Protein AF-A0A5B6VA04-F1 (afdb_monomer)

Foldseek 3Di:
DCVVCVVPDDDPCSVVVVVVVLVPDPVSVVPDDDPDDPPDDPPPDPPQQEWEWEFDPDPQGWIWIDRPPDDIDTDRDHPPDALVNVVVCCCVPPCVVPNDTPYYHYDPPPSVVD

Radius of gyration: 24.31 Å; Cα contacts (8 Å, |Δi|>4): 104; chains: 1; bounding box: 50×26×63 Å

Nearest PDB structures (foldseek):
  1j9o-assembly1_A  TM=3.229E-01  e=7.068E+00  Homo sapiens

Secondary structure (DSSP, 8-state):
-HHHHTTT---TTHHHHHHHHHHH-HHHHHHS---PPPPP-------TTEEEEEE--STT-EEEEEETTTEEEEEE--TT--HHHHHHHHIIIIIHHH---SEEEE-S-GGG--

Mean predicted aligned error: 13.55 Å

Organism: NCBI:txid47621

Solvent-accessible surface area (backbone atoms only — not comparable to full-atom values): 7295 Å² total; per-residue (Å²): 105,70,84,61,47,59,75,84,51,87,63,92,61,49,71,56,56,51,50,52,50,48,71,69,31,66,68,52,60,73,69,52,78,81,84,67,76,75,80,67,87,77,78,70,74,90,61,95,50,46,34,37,43,43,78,44,92,49,104,63,40,34,36,38,44,30,44,85,84,85,53,73,48,79,44,82,38,66,93,82,61,51,71,67,59,52,52,52,49,45,44,66,62,43,34,68,75,74,44,83,68,86,42,78,48,66,61,90,50,68,88,78,72,115

pLDDT: mean 77.63, std 12.72, range [47.34, 95.06]

Sequence (114 aa):
MYNDLKQLYWWSSMKRDISECVSKCLICQQVKDEHQVPSGLVEIGQSYDEFRICVTPDYEKKILFGLLTKSTHFIPVCTDYSLDRLVELYIAEIVRLHGVPVSVISDRDLRFTS

Structure (mmCIF, N/CA/C/O backbone):
data_AF-A0A5B6VA04-F1
#
_entry.id   AF-A0A5B6VA04-F1
#
loop_
_atom_site.group_PDB
_atom_site.id
_atom_site.type_symbol
_atom_site.label_atom_id
_atom_site.label_alt_id
_atom_site.label_comp_id
_atom_site.label_asym_id
_atom_site.label_entity_id
_atom_site.label_seq_id
_atom_site.pdbx_PDB_ins_code
_atom_site.Cartn_x
_atom_site.Cartn_y
_atom_site.Cartn_z
_atom_site.occupancy
_atom_site.B_iso_or_equiv
_atom_site.auth_seq_id
_atom_site.auth_comp_id
_atom_site.auth_asym_id
_atom_site.auth_atom_id
_atom_site.pdbx_PDB_model_num
ATOM 1 N N . MET A 1 1 ? 19.092 6.965 -26.742 1.00 83.19 1 MET A N 1
ATOM 2 C CA . MET A 1 1 ? 19.702 5.952 -27.635 1.00 83.19 1 MET A CA 1
ATOM 3 C C . MET A 1 1 ? 19.501 6.261 -29.120 1.00 83.19 1 MET A C 1
ATOM 5 O O . MET A 1 1 ? 20.472 6.618 -29.766 1.00 83.19 1 MET A O 1
ATOM 9 N N . TYR A 1 2 ? 18.284 6.202 -29.690 1.00 89.38 2 TYR A N 1
ATOM 10 C CA . TYR A 1 2 ? 18.090 6.551 -31.118 1.00 89.38 2 TYR A CA 1
ATOM 11 C C . TYR A 1 2 ? 18.502 7.994 -31.446 1.00 89.38 2 TYR A C 1
ATOM 13 O O . TYR A 1 2 ? 19.171 8.238 -32.445 1.00 89.38 2 TYR A O 1
ATOM 21 N N . ASN A 1 3 ? 18.126 8.949 -30.590 1.00 89.50 3 ASN A N 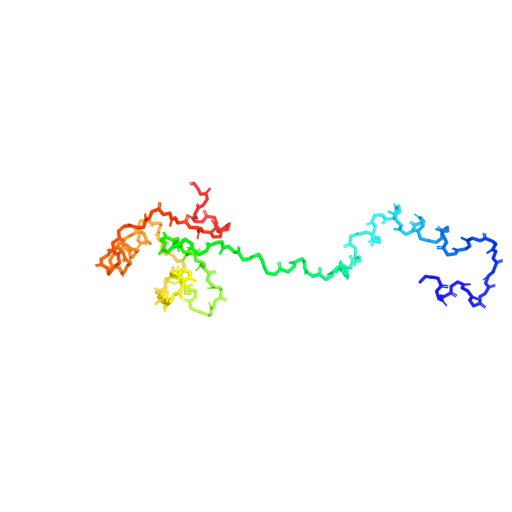1
ATOM 22 C CA . ASN A 1 3 ? 18.443 10.364 -30.798 1.00 89.50 3 ASN A CA 1
ATOM 23 C C . ASN A 1 3 ? 19.940 10.691 -30.705 1.00 89.50 3 ASN A C 1
ATOM 25 O O . ASN A 1 3 ? 20.351 11.701 -31.272 1.00 89.50 3 ASN A O 1
ATOM 29 N N . ASP A 1 4 ? 20.721 9.837 -30.047 1.00 92.12 4 ASP A N 1
ATOM 30 C CA . ASP A 1 4 ? 22.166 10.010 -29.883 1.00 92.12 4 ASP A CA 1
ATOM 31 C C . ASP A 1 4 ? 22.895 9.374 -31.072 1.00 92.12 4 ASP A C 1
ATOM 33 O O . ASP A 1 4 ? 23.707 10.012 -31.733 1.00 92.12 4 ASP A O 1
ATOM 37 N N . LEU A 1 5 ? 22.516 8.140 -31.430 1.00 91.88 5 LEU A N 1
ATOM 38 C CA . LEU A 1 5 ? 23.133 7.393 -32.529 1.00 91.88 5 LEU A CA 1
ATOM 39 C C . LEU A 1 5 ? 22.845 8.001 -33.907 1.00 91.88 5 LEU A C 1
ATOM 41 O O . LEU A 1 5 ? 23.724 7.986 -34.766 1.00 91.88 5 LEU A O 1
ATOM 45 N N . LYS A 1 6 ? 21.660 8.600 -34.111 1.00 93.25 6 LYS A N 1
ATOM 46 C CA . LYS A 1 6 ? 21.289 9.226 -35.396 1.00 93.25 6 LYS A CA 1
ATOM 47 C C . LYS A 1 6 ? 22.173 10.413 -35.795 1.00 93.25 6 LYS A C 1
ATOM 49 O O . LYS A 1 6 ? 22.077 10.864 -36.929 1.00 93.25 6 LYS A O 1
ATOM 54 N N . GLN A 1 7 ? 22.954 10.966 -34.863 1.00 94.00 7 GLN A N 1
ATOM 55 C CA . GLN A 1 7 ? 23.837 12.104 -35.136 1.00 94.00 7 GLN A CA 1
ATOM 56 C C . GLN A 1 7 ? 25.102 11.683 -35.891 1.00 94.00 7 GLN A C 1
ATOM 58 O O . GLN A 1 7 ? 25.686 12.499 -36.593 1.00 94.00 7 GLN A O 1
ATOM 63 N N . LEU A 1 8 ? 25.516 10.420 -35.745 1.00 94.88 8 LEU A N 1
ATOM 64 C CA . LEU A 1 8 ? 26.790 9.911 -36.258 1.00 94.88 8 LEU A CA 1
ATOM 65 C C . LEU A 1 8 ? 26.620 8.730 -37.220 1.00 94.88 8 LEU A C 1
ATOM 67 O O . LEU A 1 8 ? 27.493 8.490 -38.049 1.00 9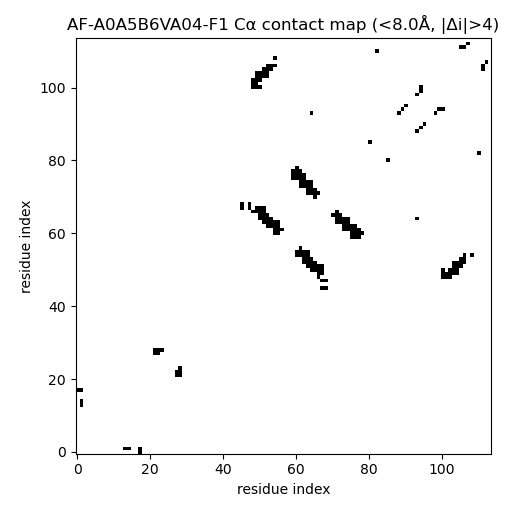4.88 8 LEU A O 1
ATOM 71 N N . TYR A 1 9 ? 25.509 7.996 -37.127 1.00 91.62 9 TYR A N 1
ATOM 72 C CA . TYR A 1 9 ? 25.292 6.758 -37.869 1.00 91.62 9 TYR A CA 1
ATOM 73 C C . TYR A 1 9 ? 23.924 6.731 -38.549 1.00 91.62 9 TYR A C 1
ATOM 75 O O . TYR A 1 9 ? 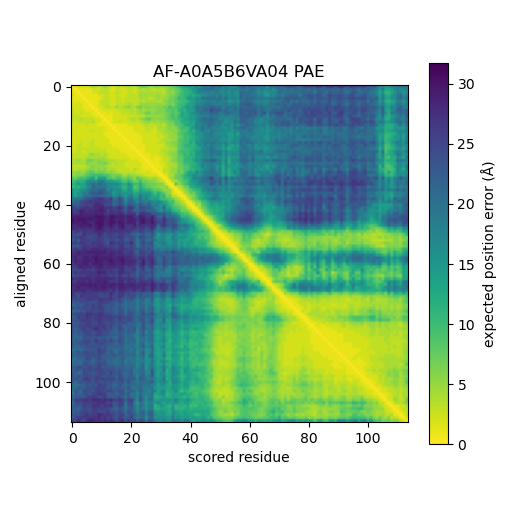22.942 7.290 -38.054 1.00 91.62 9 TYR A O 1
ATOM 83 N N . TRP A 1 10 ? 23.854 6.024 -39.679 1.00 93.75 10 TRP A N 1
ATOM 84 C CA . TRP A 1 10 ? 22.609 5.761 -40.391 1.00 93.75 10 TRP A CA 1
ATOM 85 C C . TRP A 1 10 ? 22.649 4.402 -41.096 1.00 93.75 10 TRP A C 1
ATOM 87 O O . TRP A 1 10 ? 23.623 4.081 -41.775 1.00 93.75 10 TRP A O 1
ATOM 97 N N . TRP A 1 11 ? 21.577 3.618 -40.951 1.00 95.06 11 TRP A N 1
ATOM 98 C CA . TRP A 1 11 ? 21.341 2.386 -41.708 1.00 95.06 11 TRP A CA 1
ATOM 99 C C . TRP A 1 11 ? 19.841 2.064 -41.798 1.00 95.06 11 TRP A C 1
ATOM 101 O O . TRP A 1 11 ? 19.013 2.617 -41.062 1.00 95.06 11 TRP A O 1
ATOM 111 N N . SER A 1 12 ? 19.475 1.150 -42.702 1.00 94.81 12 SER A N 1
ATOM 112 C CA . SER A 1 12 ? 18.090 0.700 -42.873 1.00 94.81 12 SER A CA 1
ATOM 113 C C . SER A 1 12 ? 17.573 0.013 -41.608 1.00 94.81 12 SER A C 1
ATOM 115 O O . SER A 1 12 ? 18.205 -0.917 -41.122 1.00 94.81 12 SER A O 1
ATOM 117 N N . SER A 1 13 ? 16.399 0.413 -41.116 1.00 93.25 13 SER A N 1
ATOM 118 C CA . SER A 1 13 ? 15.763 -0.151 -39.909 1.00 93.25 13 SER A CA 1
ATOM 119 C C . SER A 1 13 ? 16.449 0.160 -38.569 1.00 93.25 13 SER A C 1
ATOM 121 O O . SER A 1 13 ? 16.065 -0.413 -37.553 1.00 93.25 13 SER A O 1
ATOM 123 N N . MET A 1 14 ? 17.340 1.159 -38.508 1.00 94.62 14 MET A N 1
ATOM 124 C CA . MET A 1 14 ? 18.035 1.580 -37.278 1.00 94.62 14 MET A CA 1
ATOM 125 C C . MET A 1 14 ? 17.123 1.753 -36.052 1.00 94.62 14 MET A C 1
ATOM 127 O O . MET A 1 14 ? 17.456 1.298 -34.960 1.00 94.62 14 MET A O 1
ATOM 131 N N . LYS A 1 15 ? 15.945 2.375 -36.209 1.00 93.62 15 LYS A N 1
ATOM 132 C CA . LYS A 1 15 ? 14.972 2.519 -35.107 1.00 93.62 15 LYS A CA 1
ATOM 133 C C . LYS A 1 15 ? 14.524 1.171 -34.541 1.00 93.62 15 LYS A C 1
ATOM 135 O O . LYS A 1 15 ? 14.420 1.030 -33.326 1.00 93.62 15 LYS A O 1
ATOM 140 N N . ARG A 1 16 ? 14.238 0.211 -35.423 1.00 94.19 16 ARG A N 1
ATOM 141 C CA . ARG A 1 16 ? 13.742 -1.117 -35.061 1.00 94.19 16 ARG A CA 1
ATOM 142 C C . ARG A 1 16 ? 14.830 -1.907 -34.347 1.00 94.19 16 ARG A C 1
ATOM 144 O O . ARG A 1 16 ? 14.571 -2.420 -33.269 1.00 94.19 16 ARG A O 1
ATOM 151 N N . ASP A 1 17 ? 16.040 -1.919 -34.893 1.00 94.00 17 ASP A N 1
ATOM 152 C CA . ASP A 1 17 ? 17.154 -2.683 -34.323 1.00 94.00 17 ASP A CA 1
ATOM 153 C C . ASP A 1 17 ? 17.560 -2.124 -32.945 1.00 94.00 17 ASP A C 1
ATOM 155 O O . ASP A 1 17 ? 17.812 -2.872 -32.001 1.00 94.00 17 ASP A O 1
ATOM 159 N N . ILE A 1 18 ? 17.530 -0.794 -32.785 1.00 93.12 18 ILE A N 1
ATOM 160 C CA . ILE A 1 18 ? 17.720 -0.138 -31.483 1.00 93.12 18 ILE A CA 1
ATOM 161 C C . ILE A 1 18 ? 16.606 -0.522 -30.506 1.00 93.12 18 ILE A C 1
ATOM 163 O O . ILE A 1 18 ? 16.895 -0.841 -29.354 1.00 93.12 18 ILE A O 1
ATOM 167 N N . SER A 1 19 ? 15.345 -0.503 -30.944 1.00 91.00 19 SER A N 1
ATOM 168 C CA . SER A 1 19 ? 14.212 -0.913 -30.109 1.00 91.00 19 SER A CA 1
ATOM 169 C C . SER A 1 19 ? 14.337 -2.370 -29.665 1.00 91.00 19 SER A C 1
ATOM 171 O O . SER A 1 19 ? 14.104 -2.676 -28.499 1.00 91.00 19 SER A O 1
ATOM 173 N N . GLU A 1 20 ? 14.744 -3.262 -30.568 1.00 94.12 20 GLU A N 1
ATOM 174 C CA . GLU A 1 20 ? 14.949 -4.679 -30.278 1.00 94.12 20 GLU A CA 1
ATOM 175 C C . GLU A 1 20 ? 16.101 -4.889 -29.286 1.00 94.12 20 GLU A C 1
ATOM 177 O O . GLU A 1 20 ? 15.955 -5.629 -28.314 1.00 94.12 20 GLU A O 1
ATOM 182 N N . CYS A 1 21 ? 17.216 -4.177 -29.457 1.00 91.25 21 CYS A N 1
ATOM 183 C CA . CYS A 1 21 ? 18.337 -4.209 -28.520 1.00 91.25 21 CYS A CA 1
ATOM 184 C C . CYS A 1 21 ? 17.917 -3.755 -27.110 1.00 91.25 21 CYS A C 1
ATOM 186 O O . CYS A 1 21 ? 18.163 -4.452 -26.125 1.00 91.25 21 CYS A O 1
ATOM 188 N N . VAL A 1 22 ? 17.195 -2.634 -27.011 1.00 90.00 22 VAL A N 1
ATOM 189 C CA . VAL A 1 22 ? 16.663 -2.127 -25.735 1.00 90.00 22 VAL A CA 1
ATOM 190 C C . VAL A 1 22 ? 15.651 -3.099 -25.118 1.00 90.00 22 VAL A C 1
ATOM 192 O O . VAL A 1 22 ? 15.626 -3.252 -23.897 1.00 90.00 22 VAL A O 1
ATOM 195 N N . SER A 1 23 ? 14.842 -3.780 -25.937 1.00 89.56 23 SER A N 1
ATOM 196 C CA . SER A 1 23 ? 13.861 -4.769 -25.465 1.00 89.56 23 SER A CA 1
ATOM 197 C C . SER A 1 23 ? 14.512 -5.993 -24.812 1.00 89.56 23 SER A C 1
ATOM 199 O O . SER A 1 23 ? 13.975 -6.533 -23.852 1.00 89.56 23 SER A O 1
ATOM 201 N N . LYS A 1 24 ? 15.698 -6.396 -25.287 1.00 93.69 24 LYS A N 1
ATOM 202 C CA . LYS A 1 24 ? 16.441 -7.563 -24.781 1.00 93.69 24 LYS A CA 1
ATOM 203 C C . LYS A 1 24 ? 17.398 -7.226 -23.632 1.00 93.69 24 LYS A C 1
ATOM 205 O O . LYS A 1 24 ? 17.929 -8.129 -22.993 1.00 93.69 24 LYS A O 1
ATOM 210 N N . CYS A 1 25 ? 17.652 -5.945 -23.366 1.00 91.12 25 CYS A N 1
ATOM 211 C CA . CYS A 1 25 ? 18.580 -5.517 -22.324 1.00 91.12 25 CYS A CA 1
ATOM 212 C C . CYS A 1 25 ? 17.906 -5.492 -20.943 1.00 91.12 25 CYS A C 1
ATOM 214 O O . CYS A 1 25 ? 17.074 -4.627 -20.676 1.00 91.12 25 CYS A O 1
ATOM 216 N N . LEU A 1 26 ? 18.321 -6.387 -20.037 1.00 89.44 26 LEU A N 1
ATOM 217 C CA . LEU A 1 26 ? 17.781 -6.490 -18.671 1.00 89.44 26 LEU A CA 1
ATOM 218 C C . LEU A 1 26 ? 17.882 -5.178 -17.883 1.00 89.44 26 LEU A C 1
ATOM 220 O O . LEU A 1 26 ? 16.912 -4.764 -17.258 1.00 89.44 26 LEU A O 1
ATOM 224 N N . ILE A 1 27 ? 19.024 -4.491 -17.961 1.00 90.50 27 ILE A N 1
ATOM 225 C CA . ILE A 1 27 ? 19.238 -3.215 -17.261 1.00 90.50 27 ILE A CA 1
ATOM 226 C C . ILE A 1 27 ? 18.268 -2.156 -17.798 1.00 90.50 27 ILE A C 1
ATOM 228 O O . ILE A 1 27 ? 17.654 -1.424 -17.029 1.00 90.50 27 ILE A O 1
ATOM 232 N N . CYS A 1 28 ? 18.074 -2.101 -19.120 1.00 87.06 28 CYS A N 1
ATOM 233 C CA . CYS A 1 28 ? 17.121 -1.172 -19.716 1.00 87.06 28 CYS A CA 1
ATOM 234 C C . CYS A 1 28 ? 15.676 -1.489 -19.326 1.00 87.06 28 CYS A C 1
ATOM 236 O O . CYS A 1 28 ? 14.909 -0.551 -19.160 1.00 87.06 28 CYS A O 1
ATOM 238 N N . GLN A 1 29 ? 15.302 -2.763 -19.192 1.00 86.44 29 GLN A N 1
ATOM 239 C CA . GLN A 1 29 ? 13.951 -3.150 -18.772 1.00 86.44 29 GLN A CA 1
ATOM 240 C C . GLN A 1 29 ? 13.693 -2.863 -17.288 1.00 86.44 29 GLN A C 1
ATOM 242 O O . GLN A 1 29 ? 12.586 -2.490 -16.934 1.00 86.44 29 GLN A O 1
ATOM 247 N N . GLN A 1 30 ? 14.706 -3.000 -16.429 1.00 84.56 30 GLN A N 1
ATOM 248 C CA . GLN A 1 30 ? 14.574 -2.744 -14.990 1.00 84.56 30 GLN A CA 1
ATOM 249 C C . GLN A 1 30 ? 14.571 -1.254 -14.636 1.00 84.56 30 GLN A C 1
ATOM 251 O O . GLN A 1 30 ? 13.912 -0.858 -13.683 1.00 84.56 30 GLN A O 1
ATOM 256 N N . VAL A 1 31 ? 15.336 -0.438 -15.370 1.00 84.00 31 VAL A N 1
ATOM 257 C CA . VAL A 1 31 ? 15.527 0.991 -15.061 1.00 84.00 31 VAL A CA 1
ATOM 258 C C . VAL A 1 31 ? 14.549 1.887 -15.825 1.00 84.00 31 VAL A C 1
ATOM 260 O O . VAL A 1 31 ? 14.356 3.041 -15.456 1.00 84.00 31 VAL A O 1
ATOM 263 N N . LYS A 1 32 ? 13.938 1.405 -16.914 1.00 78.06 32 LYS A N 1
ATOM 264 C CA . LYS A 1 32 ? 12.925 2.194 -17.620 1.00 78.06 32 LYS A CA 1
ATOM 265 C C . LYS A 1 32 ? 11.633 2.214 -16.819 1.00 78.06 32 LYS A C 1
ATOM 267 O O . LYS A 1 32 ? 10.972 1.190 -16.700 1.00 78.06 32 LYS A O 1
ATOM 272 N N . ASP A 1 33 ? 11.243 3.408 -16.393 1.00 68.50 33 ASP A N 1
ATOM 273 C CA . ASP A 1 33 ? 9.913 3.644 -15.850 1.00 68.50 33 ASP A CA 1
ATOM 274 C C . ASP A 1 33 ? 8.837 3.316 -16.891 1.00 68.50 33 ASP A C 1
ATOM 276 O O . ASP A 1 33 ? 8.964 3.606 -18.093 1.00 68.50 33 ASP A O 1
ATOM 280 N N . GLU A 1 34 ? 7.758 2.704 -16.420 1.00 69.94 34 GLU A N 1
ATOM 281 C CA . GLU A 1 34 ? 6.599 2.408 -17.240 1.00 69.94 34 GLU A CA 1
ATOM 282 C C . GLU A 1 34 ? 5.870 3.720 -17.561 1.00 69.94 34 GLU A C 1
ATOM 284 O O . GLU A 1 34 ? 5.283 4.362 -16.698 1.00 69.94 34 GLU A O 1
ATOM 289 N N . HIS A 1 35 ? 5.917 4.142 -18.826 1.00 69.31 35 HIS A N 1
ATOM 290 C CA . HIS A 1 35 ? 5.207 5.337 -19.306 1.00 69.31 35 HIS A CA 1
ATOM 291 C C . HIS A 1 35 ? 3.766 5.015 -19.739 1.00 69.31 35 HIS A C 1
ATOM 293 O O . HIS A 1 35 ? 3.158 5.777 -20.494 1.00 69.31 35 HIS A O 1
ATOM 299 N N . GLN A 1 36 ? 3.234 3.860 -19.330 1.00 66.31 36 GLN A N 1
ATOM 300 C CA . GLN A 1 36 ? 1.838 3.530 -19.582 1.00 66.31 36 GLN A CA 1
ATOM 301 C C . GLN A 1 36 ? 0.963 4.467 -18.755 1.00 66.31 36 GLN A C 1
ATOM 303 O O . GLN A 1 36 ? 1.221 4.714 -17.578 1.00 66.31 36 GLN A O 1
ATOM 308 N N . VAL A 1 37 ? -0.087 4.994 -19.381 1.00 69.56 37 VAL A N 1
ATOM 309 C CA . VAL A 1 37 ? -1.139 5.683 -18.636 1.00 69.56 37 VAL A CA 1
ATOM 310 C C . VAL A 1 37 ? -1.739 4.647 -17.685 1.00 69.56 37 VAL A C 1
ATOM 312 O O . VAL A 1 37 ? -2.067 3.552 -18.154 1.00 69.56 37 VAL A O 1
ATOM 315 N N . PRO A 1 38 ? -1.875 4.946 -16.379 1.00 66.38 38 PRO A N 1
ATOM 316 C CA . PRO A 1 38 ? -2.533 4.039 -15.454 1.00 66.38 38 PRO A CA 1
ATOM 317 C C . PRO A 1 38 ? -3.861 3.605 -16.063 1.00 66.38 38 PRO A C 1
ATOM 319 O O . PRO A 1 38 ? -4.662 4.450 -16.475 1.00 66.38 38 PRO A O 1
ATOM 322 N N . SER A 1 39 ? -4.069 2.292 -16.168 1.00 64.19 39 SER A N 1
ATOM 323 C CA . SER A 1 39 ? -5.381 1.763 -16.537 1.00 64.19 39 SER A CA 1
ATOM 324 C C . SER A 1 39 ? -6.370 2.375 -15.553 1.00 64.19 39 SER A C 1
ATOM 326 O O . SER A 1 39 ? -6.131 2.303 -14.349 1.00 64.19 39 SER A O 1
ATOM 328 N N . GLY A 1 40 ? -7.358 3.105 -16.076 1.00 63.41 40 GLY A N 1
ATOM 329 C CA . GLY A 1 40 ? -8.182 4.035 -15.307 1.00 63.41 40 GLY A CA 1
ATOM 330 C C . GLY A 1 40 ? -8.768 3.441 -14.024 1.00 63.41 40 GLY A C 1
ATOM 331 O O . GLY A 1 40 ? -8.790 2.229 -13.819 1.00 63.41 40 GLY A O 1
ATOM 332 N N . LEU A 1 41 ? -9.247 4.325 -13.150 1.00 67.31 41 LEU A N 1
ATOM 333 C CA . LEU A 1 41 ? -9.802 3.961 -11.851 1.00 67.31 41 LEU A CA 1
ATOM 334 C C . LEU A 1 41 ? -10.896 2.899 -12.044 1.00 67.31 41 LEU A C 1
ATOM 336 O O . LEU A 1 41 ? -11.908 3.158 -12.690 1.00 67.31 41 LEU A O 1
ATOM 340 N N . VAL A 1 42 ? -10.655 1.687 -11.536 1.00 58.62 42 VAL A N 1
ATOM 341 C CA . VAL A 1 42 ? -11.650 0.615 -11.573 1.00 58.62 42 VAL A CA 1
ATOM 342 C C . VAL A 1 42 ? -12.819 1.084 -10.721 1.00 58.62 42 VAL A C 1
ATOM 344 O O . VAL A 1 42 ? -12.671 1.244 -9.507 1.00 58.62 42 VAL A O 1
ATOM 347 N N . GLU A 1 43 ? -13.964 1.327 -11.356 1.00 55.72 43 GLU A N 1
ATOM 348 C CA . GLU A 1 43 ? -15.227 1.511 -10.653 1.00 55.72 43 GLU A CA 1
ATOM 349 C C . GLU A 1 43 ? -15.571 0.174 -9.998 1.00 55.72 43 GLU A C 1
ATOM 351 O O . GLU A 1 43 ? -16.176 -0.717 -10.593 1.00 55.72 43 GLU A O 1
ATOM 356 N N . ILE A 1 44 ? -15.088 0.002 -8.769 1.00 54.34 44 ILE A N 1
ATOM 357 C CA . ILE A 1 44 ? -15.526 -1.066 -7.883 1.00 54.34 44 ILE A CA 1
ATOM 358 C C . ILE A 1 44 ? -17.027 -0.841 -7.742 1.00 54.34 44 ILE A C 1
ATOM 360 O O . ILE A 1 44 ? -17.448 0.232 -7.300 1.00 54.34 44 ILE A O 1
ATOM 364 N N . GLY A 1 45 ? -17.818 -1.798 -8.232 1.00 47.34 45 GLY A N 1
ATOM 365 C CA . GLY A 1 45 ? -19.270 -1.719 -8.192 1.00 47.34 45 GLY A CA 1
ATOM 366 C C . GLY A 1 45 ? -19.709 -1.300 -6.795 1.00 47.34 45 GLY A C 1
ATOM 367 O O . GLY A 1 45 ? -19.169 -1.790 -5.807 1.00 47.34 45 GLY A O 1
ATOM 368 N N . GLN A 1 46 ? -20.634 -0.346 -6.725 1.00 47.44 46 GLN A N 1
ATOM 369 C CA . GLN A 1 46 ? -21.174 0.201 -5.484 1.00 47.44 46 GLN A CA 1
ATOM 370 C C . GLN A 1 46 ? -21.949 -0.886 -4.723 1.00 47.44 46 GLN A C 1
ATOM 372 O O . GLN A 1 46 ? -23.176 -0.902 -4.706 1.00 47.44 46 GLN A O 1
ATOM 377 N N . SER A 1 47 ? -21.233 -1.826 -4.115 1.00 51.03 47 SER A N 1
ATOM 378 C CA . SER A 1 47 ? -21.762 -2.700 -3.086 1.00 51.03 47 SER A CA 1
ATOM 379 C C . SER A 1 47 ? -21.780 -1.875 -1.807 1.00 51.03 47 SER A C 1
ATOM 381 O O . SER A 1 47 ? -20.739 -1.442 -1.312 1.00 51.03 47 SER A O 1
ATOM 383 N N . TYR A 1 48 ? -22.975 -1.571 -1.308 1.00 54.53 48 TYR A N 1
ATOM 384 C CA . TYR A 1 48 ? -23.174 -0.668 -0.173 1.00 54.53 48 TYR A CA 1
ATOM 385 C C . TYR A 1 48 ? -22.650 -1.218 1.173 1.00 54.53 48 TYR A C 1
ATOM 387 O O . TYR A 1 48 ? -22.747 -0.506 2.165 1.00 54.53 48 TYR A O 1
ATOM 395 N N . ASP A 1 49 ? -22.022 -2.403 1.190 1.00 59.16 49 ASP A N 1
ATOM 396 C CA . ASP A 1 49 ? -21.606 -3.129 2.403 1.00 59.16 49 ASP A CA 1
ATOM 397 C C . ASP A 1 49 ? -20.121 -3.570 2.416 1.00 59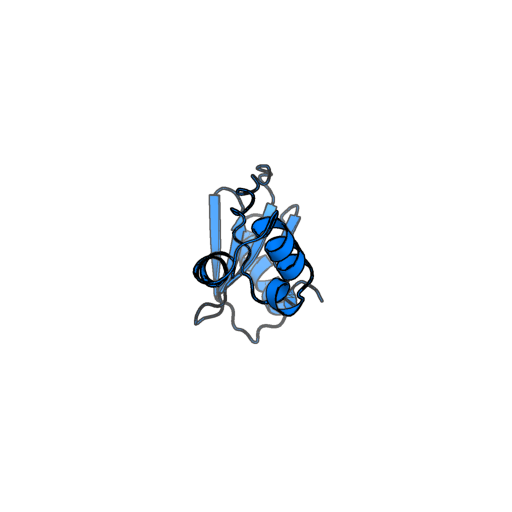.16 49 ASP A C 1
ATOM 399 O O . ASP A 1 49 ? -19.735 -4.467 3.173 1.00 59.16 49 ASP A O 1
ATOM 403 N N . GLU A 1 50 ? -19.262 -2.969 1.586 1.00 66.06 50 GLU A N 1
ATOM 404 C CA . GLU A 1 50 ? -17.815 -3.241 1.590 1.00 66.06 50 GLU A CA 1
ATOM 405 C C . GLU A 1 50 ? -17.049 -2.255 2.486 1.00 66.06 50 GLU A C 1
ATOM 407 O O . GLU A 1 50 ? -16.973 -1.051 2.208 1.00 66.06 50 GLU A O 1
ATOM 412 N N . PHE A 1 51 ? -16.432 -2.778 3.552 1.00 74.50 51 PHE A N 1
ATOM 413 C CA . PHE A 1 51 ? -15.535 -2.010 4.414 1.00 74.50 51 PHE A CA 1
ATOM 414 C C . PHE A 1 51 ? -14.084 -2.150 3.966 1.00 74.50 51 PHE A C 1
ATOM 416 O O . PHE A 1 51 ? -13.586 -3.250 3.737 1.00 74.50 51 PHE A O 1
ATOM 423 N N . ARG A 1 52 ? -13.372 -1.025 3.901 1.00 73.44 52 ARG A N 1
ATOM 424 C CA . ARG A 1 52 ? -11.932 -0.974 3.651 1.00 73.44 52 ARG A CA 1
ATOM 425 C C . ARG A 1 52 ? -11.170 -0.626 4.918 1.00 73.44 52 ARG A C 1
ATOM 427 O O . ARG A 1 52 ? -11.495 0.350 5.595 1.00 73.44 52 ARG A O 1
ATOM 434 N N . ILE A 1 53 ? -10.133 -1.408 5.191 1.00 75.81 53 ILE A N 1
ATOM 435 C CA . ILE A 1 53 ? -9.161 -1.153 6.252 1.00 75.81 53 ILE A CA 1
ATOM 436 C C . ILE A 1 53 ? -7.830 -0.843 5.580 1.00 75.81 53 ILE A C 1
ATOM 438 O O . ILE A 1 53 ? -7.329 -1.634 4.782 1.00 75.81 53 ILE A O 1
ATOM 442 N N . CYS A 1 54 ? -7.255 0.314 5.883 1.00 72.06 54 CYS A N 1
ATOM 443 C CA . CYS A 1 54 ? -5.940 0.693 5.377 1.00 72.06 54 CYS A CA 1
ATOM 444 C C . CYS A 1 54 ? -5.115 1.295 6.505 1.00 72.06 54 CYS A C 1
ATOM 446 O O . CYS A 1 54 ? -5.618 2.100 7.291 1.00 72.06 54 CYS A O 1
ATOM 448 N N . VAL A 1 55 ? -3.836 0.948 6.570 1.00 70.31 55 VAL A N 1
ATOM 449 C CA . VAL A 1 55 ? -2.910 1.593 7.504 1.00 70.31 55 VAL A CA 1
ATOM 450 C C . VAL A 1 55 ? -2.201 2.704 6.747 1.00 70.31 55 VAL A C 1
ATOM 452 O O . VAL A 1 55 ? -1.507 2.444 5.766 1.00 70.31 55 VAL A O 1
ATOM 455 N N . THR A 1 56 ? -2.328 3.948 7.209 1.00 65.69 56 THR A N 1
ATOM 456 C CA . THR A 1 56 ? -1.571 5.055 6.621 1.00 65.69 56 THR A CA 1
ATOM 457 C C . THR A 1 56 ? -0.296 5.327 7.429 1.00 65.69 56 THR A C 1
ATOM 459 O O . THR A 1 56 ? -0.344 5.453 8.658 1.00 65.69 56 THR A O 1
ATOM 462 N N . PRO A 1 57 ? 0.876 5.432 6.772 1.00 57.03 57 PRO A N 1
ATOM 463 C CA . PRO A 1 57 ? 2.136 5.771 7.425 1.00 57.03 57 PRO A CA 1
ATOM 464 C C . PRO A 1 57 ? 2.229 7.290 7.653 1.00 57.03 57 PRO A C 1
ATOM 466 O O . PRO A 1 57 ? 3.108 7.953 7.115 1.00 57.03 57 PRO A O 1
ATOM 469 N N . ASP A 1 58 ? 1.291 7.867 8.404 1.00 59.47 58 ASP A N 1
ATOM 470 C CA . ASP A 1 58 ? 1.440 9.230 8.934 1.00 59.47 58 ASP A CA 1
ATOM 471 C C . ASP A 1 58 ? 2.332 9.208 10.196 1.00 59.47 58 ASP A C 1
ATOM 473 O O . ASP A 1 58 ? 2.545 8.145 10.790 1.00 59.47 58 ASP A O 1
ATOM 477 N N . TYR A 1 59 ? 2.826 10.374 10.630 1.00 53.41 59 TYR A N 1
ATOM 478 C CA . TYR A 1 59 ? 3.671 10.586 11.818 1.00 53.41 59 TYR A CA 1
ATOM 479 C C . TYR A 1 59 ? 3.100 9.962 13.114 1.00 53.41 59 TYR A C 1
ATOM 481 O O . TYR A 1 59 ? 3.848 9.721 14.057 1.00 53.41 59 TYR A O 1
ATOM 489 N N . GLU A 1 60 ? 1.803 9.627 13.136 1.00 56.75 60 GLU A N 1
ATOM 490 C CA . GLU A 1 60 ? 1.087 8.956 14.234 1.00 56.75 60 GLU A CA 1
ATOM 491 C C . GLU A 1 60 ? 0.383 7.638 13.819 1.00 56.75 60 GLU A C 1
ATOM 493 O O . GLU A 1 60 ? -0.637 7.292 14.405 1.00 56.75 60 GLU A O 1
ATOM 498 N N . LYS A 1 61 ? 0.868 6.932 12.778 1.00 64.06 61 LYS A N 1
ATOM 499 C CA . LYS A 1 61 ? 0.342 5.645 12.239 1.00 64.06 61 LYS A CA 1
ATOM 500 C C . LYS A 1 61 ? -1.169 5.431 12.452 1.00 64.06 61 LYS A C 1
ATOM 502 O O . LYS A 1 61 ? -1.601 4.572 13.216 1.00 64.06 61 LYS A O 1
ATOM 507 N N . 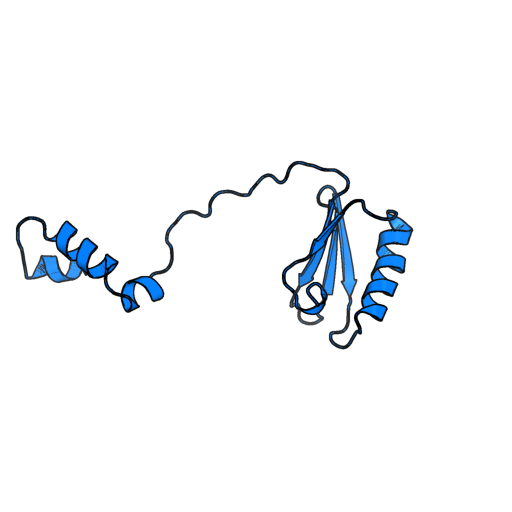LYS A 1 62 ? -1.996 6.206 11.755 1.00 66.50 62 LYS A N 1
ATOM 508 C CA . LYS A 1 62 ? -3.459 6.104 11.858 1.00 66.50 62 LYS A CA 1
ATOM 509 C C . LYS A 1 62 ? -3.958 4.890 11.068 1.00 66.50 62 LYS A C 1
ATOM 511 O O . LYS A 1 62 ? -3.491 4.636 9.957 1.00 66.50 62 LYS A O 1
ATOM 516 N N . ILE A 1 63 ? -4.922 4.152 11.623 1.00 67.50 63 ILE A N 1
ATOM 517 C CA . ILE A 1 63 ? -5.674 3.161 10.846 1.00 67.50 63 ILE A CA 1
ATOM 518 C C . ILE A 1 63 ? -6.942 3.830 10.335 1.00 67.50 63 ILE A C 1
ATOM 520 O O . ILE A 1 63 ? -7.723 4.420 11.086 1.00 67.50 63 ILE A O 1
ATOM 524 N N . LEU A 1 64 ? -7.116 3.745 9.023 1.00 67.38 64 LEU A N 1
ATOM 525 C CA . LEU A 1 64 ? -8.287 4.213 8.321 1.00 67.38 64 LEU A CA 1
ATOM 526 C C . LEU A 1 64 ? -9.292 3.076 8.187 1.00 67.38 64 LEU A C 1
ATOM 528 O O . LEU A 1 64 ? -9.000 2.063 7.551 1.00 67.38 64 LEU A O 1
ATOM 532 N N . PHE A 1 65 ? -10.488 3.279 8.726 1.00 69.44 65 PHE A N 1
ATOM 533 C CA . PHE A 1 65 ? -11.638 2.417 8.483 1.00 69.44 65 PHE A CA 1
ATOM 534 C C . PHE A 1 65 ? -12.641 3.194 7.631 1.00 69.44 65 PHE A C 1
ATOM 536 O O . PHE A 1 65 ? -13.213 4.182 8.084 1.00 69.44 65 PHE A O 1
ATOM 543 N N . GLY A 1 66 ? -12.836 2.792 6.379 1.00 64.56 66 GLY A N 1
ATOM 544 C CA . GLY A 1 66 ? -13.713 3.495 5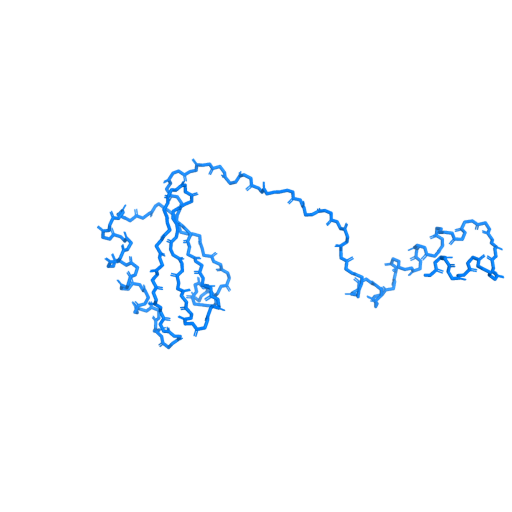.442 1.00 64.56 66 GLY A CA 1
ATOM 545 C C . GLY A 1 66 ? -14.809 2.598 4.890 1.00 64.56 66 GLY A C 1
ATOM 546 O O . GLY A 1 66 ? -14.523 1.497 4.425 1.00 64.56 66 GLY A O 1
ATOM 547 N N . LEU A 1 67 ? -16.048 3.092 4.889 1.00 63.41 67 LEU A N 1
ATOM 548 C CA . LEU A 1 67 ? -17.104 2.545 4.040 1.00 63.41 67 LEU A CA 1
ATOM 549 C C . LEU A 1 67 ? -16.968 3.199 2.662 1.00 63.41 67 LEU A C 1
ATOM 551 O O . LEU A 1 67 ? -16.886 4.425 2.569 1.00 63.41 67 LEU A O 1
ATOM 555 N N . LEU A 1 68 ? -16.959 2.399 1.595 1.00 56.00 68 LEU A N 1
ATOM 556 C CA . LEU A 1 68 ? -16.639 2.846 0.233 1.00 56.00 68 LEU A CA 1
ATOM 557 C C . LEU A 1 68 ? -17.509 3.989 -0.318 1.00 56.00 68 LEU A C 1
ATOM 559 O O . LEU A 1 68 ? -17.120 4.605 -1.307 1.00 56.00 68 LEU A O 1
ATOM 563 N N . THR A 1 69 ? -18.659 4.304 0.282 1.00 52.12 69 THR A N 1
ATOM 564 C CA . THR A 1 69 ? -19.613 5.231 -0.340 1.00 52.12 69 THR A CA 1
ATOM 565 C C . THR A 1 69 ? -19.846 6.562 0.371 1.00 52.12 69 THR A C 1
ATOM 567 O O . THR A 1 69 ? -20.159 7.509 -0.349 1.00 52.12 69 THR A O 1
ATOM 570 N N . LYS A 1 70 ? -19.716 6.719 1.704 1.00 60.03 70 LYS A N 1
ATOM 571 C CA . LYS A 1 70 ? -20.130 7.993 2.360 1.00 60.03 70 LYS A CA 1
ATOM 572 C C . LYS A 1 70 ? -19.437 8.420 3.662 1.00 60.03 70 LYS A C 1
ATOM 574 O O . LYS A 1 70 ? -19.693 9.538 4.107 1.00 60.03 70 LYS A O 1
ATOM 579 N N . SER A 1 71 ? -18.576 7.613 4.281 1.00 66.62 71 SER A N 1
ATOM 580 C CA . SER A 1 71 ? -17.948 8.001 5.554 1.00 66.62 71 SER A CA 1
ATOM 581 C C . SER A 1 71 ? -16.651 7.255 5.830 1.00 66.62 71 SER A C 1
ATOM 583 O O . SER A 1 71 ? -16.547 6.048 5.607 1.00 66.62 71 SER A O 1
ATOM 585 N N . THR A 1 72 ? -15.695 7.983 6.399 1.00 73.06 72 THR A N 1
ATOM 586 C CA . THR A 1 72 ? -14.376 7.472 6.761 1.00 73.06 72 THR A CA 1
ATOM 587 C C . THR A 1 72 ? -14.109 7.762 8.234 1.00 73.06 72 THR A C 1
ATOM 589 O O . THR A 1 72 ? -14.176 8.913 8.663 1.00 73.06 72 THR A O 1
ATOM 592 N N . HIS A 1 73 ? -13.805 6.719 9.002 1.00 77.19 73 HIS A N 1
ATOM 593 C CA . HIS A 1 73 ? -13.429 6.788 10.408 1.00 77.19 73 HIS A CA 1
ATOM 594 C C . HIS A 1 73 ? -11.910 6.700 10.541 1.00 77.19 73 HIS A C 1
ATOM 596 O O . HIS A 1 73 ? -11.279 5.735 10.107 1.00 77.19 73 HIS A O 1
ATOM 602 N N . PHE A 1 74 ? -11.324 7.720 11.161 1.00 79.94 74 PHE A N 1
ATOM 603 C CA . PHE A 1 74 ? -9.913 7.728 11.521 1.00 79.94 74 PHE A CA 1
ATOM 604 C C . PHE A 1 74 ? -9.786 7.271 12.965 1.00 79.94 74 PHE A C 1
ATOM 606 O O . PHE A 1 74 ? -10.265 7.955 13.869 1.00 79.94 74 PHE A O 1
ATOM 613 N N . ILE A 1 75 ? -9.132 6.132 13.174 1.00 81.69 75 ILE A N 1
ATOM 614 C CA . ILE A 1 75 ? -8.819 5.638 14.510 1.00 81.69 75 ILE A CA 1
ATOM 615 C C . ILE A 1 75 ? -7.307 5.808 14.697 1.00 81.69 75 ILE A C 1
ATOM 617 O O . ILE A 1 75 ? -6.532 5.271 13.899 1.00 81.69 75 ILE A O 1
ATOM 621 N N . PRO A 1 76 ? -6.852 6.597 15.685 1.00 79.31 76 PRO A N 1
ATOM 622 C CA . PRO A 1 76 ? -5.435 6.668 16.012 1.00 79.31 76 PRO A CA 1
ATOM 623 C C . PRO A 1 76 ? -5.002 5.335 16.620 1.00 79.31 76 PRO A C 1
ATOM 625 O O . PRO A 1 76 ? -5.672 4.802 17.505 1.00 79.31 76 PRO A O 1
ATOM 628 N N . VAL A 1 77 ? -3.890 4.782 16.138 1.00 78.50 77 VAL A N 1
ATOM 629 C CA . VAL A 1 77 ? -3.416 3.468 16.571 1.00 78.50 77 VAL A CA 1
ATOM 630 C C . VAL A 1 77 ? -1.917 3.524 16.809 1.00 78.50 77 VAL A C 1
ATOM 632 O O . VAL A 1 77 ? -1.166 4.047 15.991 1.00 78.50 77 VAL A O 1
ATOM 635 N N . CYS A 1 78 ? -1.457 2.969 17.928 1.00 79.31 78 CYS A N 1
ATOM 636 C CA . CYS A 1 78 ? -0.025 2.861 18.159 1.00 79.31 78 CYS A CA 1
ATOM 637 C C . CYS A 1 78 ? 0.554 1.652 17.423 1.00 79.31 78 CYS A C 1
ATOM 639 O O . CYS A 1 78 ? -0.101 0.648 17.145 1.00 79.31 78 CYS A O 1
ATOM 641 N N . THR A 1 79 ? 1.831 1.760 17.090 1.00 74.00 79 THR A N 1
ATOM 642 C CA . THR A 1 79 ? 2.515 0.799 16.222 1.00 74.00 79 THR A CA 1
ATOM 643 C C . THR A 1 79 ? 2.788 -0.539 16.898 1.00 74.00 79 THR A C 1
ATOM 645 O O . THR A 1 79 ? 3.068 -1.522 16.226 1.00 74.00 79 THR A O 1
ATOM 648 N N . ASP A 1 80 ? 2.770 -0.526 18.224 1.00 79.50 80 ASP A N 1
ATOM 649 C CA . ASP A 1 80 ? 2.996 -1.633 19.143 1.00 79.50 80 ASP A CA 1
ATOM 650 C C . ASP A 1 80 ? 1.697 -2.346 19.551 1.00 79.50 80 ASP A C 1
ATOM 652 O O . ASP A 1 80 ? 1.740 -3.291 20.338 1.00 79.50 80 ASP A O 1
ATOM 656 N N . TYR A 1 81 ? 0.539 -1.925 19.029 1.00 84.06 81 TYR A N 1
ATOM 657 C CA . TYR A 1 81 ? -0.724 -2.599 19.314 1.00 84.06 81 TYR A CA 1
ATOM 658 C C . TYR A 1 81 ? -0.710 -4.016 18.736 1.00 84.06 81 TYR A C 1
ATOM 660 O O . TYR A 1 81 ? -0.418 -4.223 17.556 1.00 84.06 81 TYR A O 1
ATOM 668 N N . SER A 1 82 ? -1.054 -4.989 19.582 1.00 84.81 82 SER A N 1
ATOM 669 C CA . SER A 1 82 ? -1.284 -6.367 19.158 1.00 84.81 82 SER A CA 1
ATOM 670 C C . SER A 1 82 ? -2.506 -6.455 18.246 1.00 84.81 82 SER A C 1
ATOM 672 O O . SER A 1 82 ? -3.385 -5.592 18.286 1.00 84.81 82 SER A O 1
ATOM 674 N N . LEU A 1 83 ? -2.597 -7.529 17.458 1.00 82.81 83 LEU A N 1
ATOM 675 C CA . LEU A 1 83 ? -3.769 -7.790 16.623 1.00 82.81 83 LEU A CA 1
ATOM 676 C C . LEU A 1 83 ? -5.065 -7.785 17.450 1.00 82.81 83 LEU A C 1
ATOM 678 O O . LEU A 1 83 ? -6.039 -7.158 17.047 1.00 82.81 83 LEU A O 1
ATOM 682 N N . ASP A 1 84 ? -5.049 -8.399 18.635 1.00 88.25 84 ASP A N 1
ATOM 683 C CA . ASP A 1 84 ? -6.211 -8.460 19.529 1.00 88.25 84 ASP A CA 1
ATOM 684 C C . ASP A 1 84 ? -6.703 -7.059 19.915 1.00 88.25 84 ASP A C 1
ATOM 686 O O . ASP A 1 84 ? -7.892 -6.763 19.826 1.00 88.25 84 ASP A O 1
ATOM 690 N N . ARG A 1 85 ? -5.772 -6.150 20.237 1.00 88.25 85 ARG A N 1
ATOM 691 C CA . ARG A 1 85 ? -6.075 -4.743 20.537 1.00 88.25 85 ARG A CA 1
ATOM 692 C C . ARG A 1 85 ? -6.705 -4.036 19.332 1.00 88.25 85 ARG A C 1
ATOM 694 O O . ARG A 1 85 ? -7.588 -3.199 19.504 1.00 88.25 85 ARG A O 1
ATOM 701 N N . LEU A 1 86 ? -6.265 -4.354 18.112 1.00 84.75 86 LEU A N 1
ATOM 702 C CA . LEU A 1 86 ? -6.852 -3.804 16.884 1.00 84.75 86 LEU A CA 1
ATOM 703 C C . LEU A 1 86 ? -8.270 -4.327 16.646 1.00 84.75 86 LEU A C 1
ATOM 705 O O . LEU A 1 86 ? -9.142 -3.553 16.256 1.00 84.75 86 LEU A O 1
ATOM 709 N N . VAL A 1 87 ? -8.507 -5.614 16.907 1.00 86.75 87 VAL A N 1
ATOM 710 C CA . VAL A 1 87 ? -9.832 -6.238 16.803 1.00 86.75 87 VAL A CA 1
ATOM 711 C C . VAL A 1 87 ? -10.800 -5.616 17.810 1.00 86.75 87 VAL A C 1
ATOM 713 O O . VAL A 1 87 ? -11.921 -5.270 17.441 1.00 86.75 87 VAL A O 1
ATOM 716 N N . GLU A 1 88 ? -10.366 -5.397 19.052 1.00 91.06 88 GLU A N 1
ATOM 717 C CA . GLU A 1 88 ? -11.169 -4.712 20.072 1.00 91.06 88 GLU A CA 1
ATOM 718 C C . GLU A 1 88 ? -11.585 -3.304 19.625 1.00 91.06 88 GLU A C 1
ATOM 720 O O . GLU A 1 88 ? -12.764 -2.955 19.708 1.00 91.06 88 GLU A O 1
ATOM 725 N N . LEU A 1 89 ? -10.645 -2.510 19.099 1.00 88.25 89 LEU A N 1
ATOM 726 C CA . LEU A 1 89 ? -10.929 -1.163 18.587 1.00 88.25 89 LEU A CA 1
ATOM 727 C C . LEU A 1 89 ? -11.881 -1.193 17.394 1.00 88.25 89 LEU A C 1
ATOM 729 O O . LEU A 1 89 ? -12.806 -0.389 17.318 1.00 88.25 89 LEU A O 1
ATOM 733 N N . TYR A 1 90 ? -11.683 -2.136 16.476 1.00 84.94 90 TYR A N 1
ATOM 734 C CA . TYR A 1 90 ? -12.571 -2.320 15.338 1.00 84.94 90 TYR A CA 1
ATOM 735 C C . TYR A 1 90 ? -14.007 -2.630 15.783 1.00 84.94 90 TYR A C 1
ATOM 737 O O . TYR A 1 90 ? -14.958 -2.030 15.279 1.00 84.94 90 TYR A O 1
ATOM 745 N N . ILE A 1 91 ? -14.183 -3.513 16.768 1.00 88.56 91 ILE A N 1
ATOM 746 C CA . ILE A 1 91 ? -15.508 -3.836 17.303 1.00 88.56 91 ILE A CA 1
ATOM 747 C C . ILE A 1 91 ? -16.120 -2.615 18.003 1.00 88.56 91 ILE A C 1
ATOM 749 O O . ILE A 1 91 ? -17.282 -2.276 17.761 1.00 88.56 91 ILE A O 1
ATOM 753 N N . ALA A 1 92 ? -15.340 -1.939 18.847 1.00 89.44 92 ALA A N 1
ATOM 754 C CA . ALA A 1 92 ? -15.800 -0.816 19.656 1.00 89.44 92 ALA A CA 1
ATOM 755 C C . ALA A 1 92 ? -16.178 0.421 18.828 1.00 89.44 92 ALA A C 1
ATOM 757 O O . ALA A 1 92 ? -17.133 1.119 19.174 1.00 89.44 92 ALA A O 1
ATOM 758 N N . GLU A 1 93 ? -15.461 0.690 17.739 1.00 84.50 93 GLU A N 1
ATOM 759 C CA . GLU A 1 93 ? -15.652 1.902 16.939 1.00 84.50 93 GLU A CA 1
ATOM 760 C C . GLU A 1 93 ? -16.461 1.652 15.667 1.00 84.50 93 GLU A C 1
ATOM 762 O O . GLU A 1 93 ? -17.306 2.471 15.313 1.00 84.50 93 GLU A O 1
ATOM 767 N N . ILE A 1 94 ? -16.250 0.523 14.986 1.00 83.75 94 ILE A N 1
ATOM 768 C CA . ILE A 1 94 ? -16.890 0.250 13.695 1.00 83.75 94 ILE A CA 1
ATOM 769 C C . ILE A 1 94 ? -18.123 -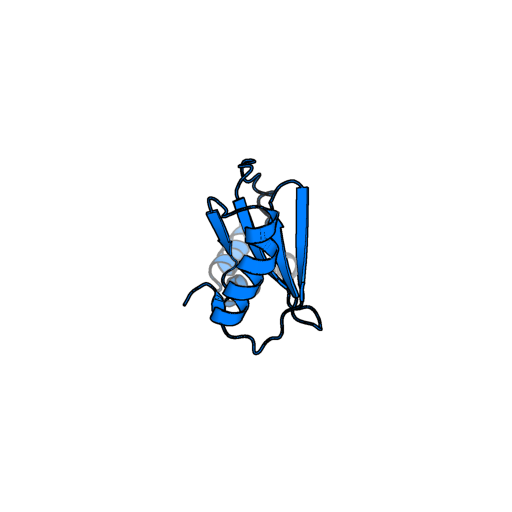0.623 13.875 1.00 83.75 94 ILE A C 1
ATOM 771 O O . ILE A 1 94 ? -19.224 -0.181 13.552 1.00 83.75 94 ILE A O 1
ATOM 775 N N . VAL A 1 95 ? -17.970 -1.825 14.441 1.00 85.19 95 VAL A N 1
ATOM 776 C CA . VAL A 1 95 ? -19.092 -2.777 14.568 1.00 85.19 95 VAL A CA 1
ATOM 777 C C . VAL A 1 95 ? -20.202 -2.213 15.449 1.00 85.19 95 VAL A C 1
ATOM 779 O O . VAL A 1 95 ? -21.382 -2.377 15.149 1.00 85.19 95 VAL A O 1
ATOM 782 N N . ARG A 1 96 ? -19.845 -1.486 16.510 1.00 87.19 96 ARG A N 1
ATOM 783 C CA . ARG A 1 96 ? -20.814 -0.818 17.384 1.00 87.19 96 ARG A CA 1
ATOM 784 C C . ARG A 1 96 ? -21.654 0.241 16.660 1.00 87.19 96 ARG A C 1
ATOM 786 O O . ARG A 1 96 ? -22.821 0.404 17.004 1.00 87.19 96 ARG A O 1
ATOM 793 N N . LEU A 1 97 ? -21.066 0.991 15.724 1.00 83.31 97 LEU A N 1
ATOM 794 C CA . LEU A 1 97 ? -21.746 2.095 15.032 1.00 83.31 97 LEU A CA 1
ATOM 795 C C . LEU A 1 97 ? -22.488 1.638 13.773 1.00 8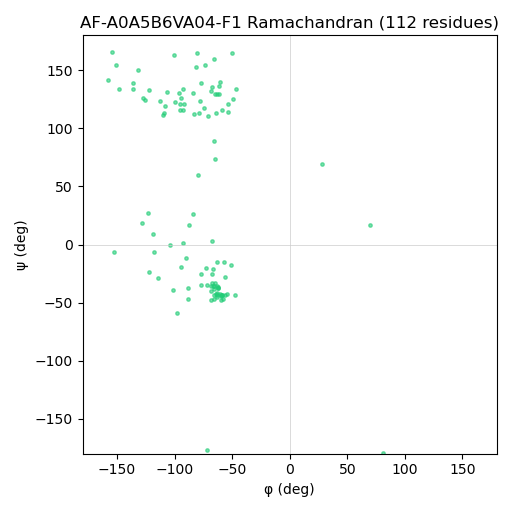3.31 97 LEU A C 1
ATOM 797 O O . LEU A 1 97 ? -23.570 2.149 13.496 1.00 83.31 97 LEU A O 1
ATOM 801 N N . HIS A 1 98 ? -21.918 0.686 13.033 1.00 80.50 98 HIS A N 1
ATOM 802 C CA . HIS A 1 98 ? -22.374 0.314 11.688 1.00 80.50 98 HIS A CA 1
ATOM 803 C C . HIS A 1 98 ? -22.848 -1.137 11.572 1.00 80.50 98 HIS A C 1
ATOM 805 O O . HIS A 1 98 ? -23.384 -1.521 10.538 1.00 80.50 98 HIS A O 1
ATOM 811 N N . GLY A 1 99 ? -22.678 -1.943 12.620 1.00 83.88 99 GLY A N 1
ATOM 812 C CA . GLY A 1 99 ? -22.908 -3.384 12.570 1.00 83.88 99 GLY A CA 1
ATOM 813 C C . GLY A 1 99 ? -21.726 -4.156 11.977 1.00 83.88 99 GLY A C 1
ATOM 814 O O . GLY A 1 99 ? -20.682 -3.598 11.638 1.00 83.88 99 GLY A O 1
ATOM 815 N N . VAL A 1 100 ? -21.875 -5.478 11.896 1.00 84.81 100 VAL A N 1
ATOM 816 C CA . VAL A 1 100 ? -20.852 -6.362 11.319 1.00 84.81 100 VAL A CA 1
ATOM 817 C C . VAL A 1 100 ? -20.929 -6.263 9.795 1.00 84.81 100 VAL A C 1
ATOM 819 O O . VAL A 1 100 ? -21.999 -6.527 9.243 1.00 84.81 100 VAL A O 1
ATOM 822 N N . PRO A 1 101 ? -19.839 -5.908 9.099 1.00 79.62 101 PRO A N 1
ATOM 823 C CA . PRO A 1 101 ? -19.879 -5.803 7.652 1.00 79.62 101 PRO A CA 1
ATOM 824 C C . PRO A 1 101 ? -19.911 -7.169 6.981 1.00 79.62 101 PRO A C 1
ATOM 826 O O . PRO A 1 101 ? -19.402 -8.159 7.505 1.00 79.62 101 PRO A O 1
ATOM 829 N N . VAL A 1 102 ? -20.466 -7.192 5.771 1.00 81.81 102 VAL A N 1
ATOM 830 C CA . VAL A 1 102 ? -20.535 -8.399 4.938 1.00 81.81 102 VAL A CA 1
ATOM 831 C C . VAL A 1 102 ? -19.143 -8.806 4.455 1.00 81.81 102 VAL A C 1
ATOM 833 O O . VAL A 1 102 ? -18.845 -9.994 4.347 1.00 81.81 102 VAL A O 1
ATOM 836 N N . SER A 1 103 ? -18.276 -7.831 4.173 1.00 80.75 103 SER A N 1
ATOM 837 C CA . SER A 1 103 ? -16.898 -8.092 3.765 1.00 80.75 103 SER A CA 1
ATOM 838 C C . SER A 1 103 ? -15.944 -6.974 4.178 1.00 80.75 103 SER A C 1
ATOM 840 O O . SER A 1 103 ? -16.335 -5.816 4.357 1.00 80.75 103 SER A O 1
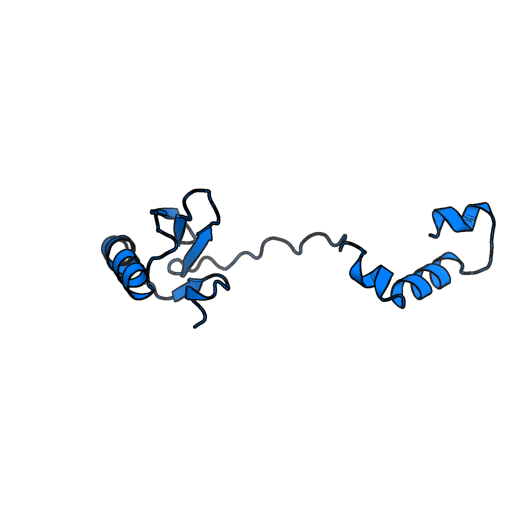ATOM 842 N N . VAL A 1 104 ? -14.675 -7.352 4.334 1.00 79.62 104 VAL A N 1
ATOM 843 C CA . VAL A 1 104 ? -13.578 -6.464 4.712 1.00 79.62 104 VAL A CA 1
ATOM 844 C C . VAL A 1 104 ? -12.447 -6.626 3.706 1.00 79.62 104 VAL A C 1
ATOM 846 O O . VAL A 1 104 ? -11.966 -7.733 3.473 1.00 79.62 104 VAL A O 1
ATOM 849 N N . ILE A 1 105 ? -12.014 -5.512 3.125 1.00 79.88 105 ILE A N 1
ATOM 850 C CA . ILE A 1 105 ? -10.881 -5.439 2.206 1.00 79.88 105 ILE A CA 1
ATOM 851 C C . ILE A 1 105 ? -9.742 -4.726 2.932 1.00 79.88 105 ILE A C 1
ATOM 853 O O . ILE A 1 105 ? -9.845 -3.534 3.227 1.00 79.88 105 ILE A O 1
ATOM 857 N N . SER A 1 106 ? -8.655 -5.443 3.208 1.00 79.62 106 SER A N 1
ATOM 858 C CA . SER A 1 106 ? -7.421 -4.864 3.742 1.00 79.62 106 SER A CA 1
ATOM 859 C C . SER A 1 106 ? -6.369 -4.675 2.649 1.00 79.62 106 SER A C 1
ATOM 861 O O . SER A 1 106 ? -6.436 -5.271 1.570 1.00 79.62 106 SER A O 1
ATOM 863 N N . ASP A 1 107 ? -5.366 -3.852 2.935 1.00 77.44 107 ASP A N 1
ATOM 864 C CA . ASP A 1 107 ? -4.112 -3.865 2.188 1.00 77.44 107 ASP A CA 1
ATOM 865 C C . ASP A 1 107 ? -3.277 -5.125 2.515 1.00 77.44 107 ASP A C 1
ATOM 867 O O . ASP A 1 107 ? -3.705 -6.027 3.242 1.00 77.44 107 ASP A O 1
ATOM 871 N N . ARG A 1 108 ? -2.074 -5.208 1.931 1.00 75.25 108 ARG A N 1
ATOM 872 C CA . ARG A 1 108 ? -1.116 -6.301 2.168 1.00 75.25 108 ARG A CA 1
ATOM 873 C C . ARG A 1 108 ? -0.257 -6.073 3.419 1.00 75.25 108 ARG A C 1
ATOM 875 O O . ARG A 1 108 ? 0.880 -6.543 3.458 1.00 75.25 108 ARG A O 1
ATOM 882 N N . ASP A 1 109 ? -0.741 -5.320 4.407 1.00 75.62 109 ASP A N 1
ATOM 883 C CA . ASP A 1 109 ? -0.030 -5.196 5.678 1.00 75.62 109 ASP A CA 1
ATOM 884 C C . ASP A 1 109 ? 0.084 -6.581 6.339 1.00 75.62 109 ASP A C 1
ATOM 886 O O . ASP A 1 109 ? -0.858 -7.381 6.366 1.00 75.62 109 ASP A O 1
ATOM 890 N N . LEU A 1 110 ? 1.275 -6.878 6.861 1.00 74.94 110 LEU A N 1
ATOM 891 C CA . LEU A 1 110 ? 1.597 -8.145 7.523 1.00 74.94 110 LEU A CA 1
ATOM 892 C C . LEU A 1 110 ? 0.649 -8.450 8.687 1.00 74.94 110 LEU A C 1
ATOM 894 O O . LEU A 1 110 ? 0.390 -9.611 8.982 1.00 74.94 110 LEU A O 1
ATOM 898 N N . ARG A 1 111 ? 0.084 -7.418 9.321 1.00 74.94 111 ARG A N 1
ATOM 899 C CA . ARG A 1 111 ? -0.884 -7.576 10.411 1.00 74.94 111 ARG A CA 1
ATOM 900 C C . ARG A 1 111 ? -2.208 -8.180 9.950 1.00 74.94 111 ARG A C 1
ATOM 902 O O . ARG A 1 111 ? -2.871 -8.808 10.757 1.00 74.94 111 ARG A O 1
ATOM 909 N N . PHE A 1 112 ? -2.588 -8.030 8.683 1.00 73.94 112 PHE A N 1
ATOM 910 C CA . PHE A 1 112 ? -3.848 -8.571 8.153 1.00 73.94 112 PHE A CA 1
ATOM 911 C C . PHE A 1 112 ? -3.662 -9.830 7.297 1.00 73.94 112 PHE A C 1
ATOM 913 O O . PHE A 1 112 ? -4.639 -10.371 6.789 1.00 73.94 112 PHE A O 1
ATOM 920 N N . THR A 1 113 ? -2.421 -10.290 7.112 1.00 74.88 113 THR A N 1
ATOM 921 C CA . THR A 1 113 ? -2.076 -11.415 6.223 1.00 74.88 113 THR A CA 1
ATOM 922 C C . THR A 1 113 ? -1.425 -12.603 6.945 1.00 74.88 113 THR A C 1
ATOM 924 O O . THR A 1 113 ? -0.947 -13.520 6.274 1.00 74.88 113 THR A O 1
ATOM 927 N N . SER A 1 114 ? -1.402 -12.591 8.285 1.00 61.75 114 SER A N 1
ATOM 928 C CA . SER A 1 114 ? -0.843 -13.660 9.132 1.00 61.75 114 SER A CA 1
ATOM 929 C C . SER A 1 114 ? -1.802 -14.817 9.389 1.00 61.75 114 SER A C 1
ATOM 931 O O . SER A 1 114 ? -3.033 -14.616 9.327 1.00 61.75 114 SER A O 1
#

InterPro domains:
  IPR041588 Integrase zinc-binding domain [PF17921] (1-33)